Protein AF-A0A971XX38-F1 (afdb_monomer_lite)

Secondary structure (DSSP, 8-state):
-----TT-----HHHHHHHHHHHHHTSS-----HHHHHHHHHHHHHHHTT--HHHHHHHH----HHHHHHHHHHHHHHHHHHHHHHT--TT--HHHHSS--HHHHHHHHHHHHT--

Sequence (116 aa):
MEGRSPHVIGCSAEGHVSHVLSCRLSSRPMGWSERGADQIAKLRAMKANGISIKEHILHRKKFSTTLSIAVKAALPAQRERLRKVSGEVLGNMPVMNGPSTYTRRVLKQLGSITII

Radius of gyration: 27.53 Å; chains: 1; bounding box: 69×27×70 Å

Structure (mmCIF, N/CA/C/O backbone):
data_AF-A0A971XX38-F1
#
_entry.id   AF-A0A971XX38-F1
#
loop_
_atom_site.group_PDB
_atom_site.id
_atom_site.type_symbol
_atom_site.label_atom_id
_atom_site.label_alt_id
_atom_site.label_comp_id
_atom_site.label_asym_id
_atom_site.label_entity_id
_atom_site.label_seq_id
_atom_site.pdbx_PDB_ins_code
_atom_site.Cartn_x
_atom_site.Cartn_y
_atom_site.Cartn_z
_atom_site.occupancy
_atom_site.B_iso_or_equiv
_atom_site.auth_seq_id
_atom_site.auth_comp_id
_atom_site.auth_asym_id
_atom_site.auth_atom_id
_atom_site.pdbx_PDB_model_num
ATOM 1 N N . MET A 1 1 ? 30.326 4.852 -40.471 1.00 42.97 1 MET A N 1
ATOM 2 C CA . MET A 1 1 ? 29.245 4.599 -39.497 1.00 42.97 1 MET A CA 1
ATOM 3 C C . MET A 1 1 ? 28.969 3.104 -39.473 1.00 42.97 1 MET A C 1
ATOM 5 O O . MET A 1 1 ? 27.985 2.662 -40.039 1.00 42.97 1 MET A O 1
ATOM 9 N N . GLU A 1 2 ? 29.844 2.318 -38.854 1.00 48.59 2 GLU A N 1
ATOM 10 C CA . GLU A 1 2 ? 29.630 0.874 -38.731 1.00 48.59 2 GLU A CA 1
ATOM 11 C C . GLU A 1 2 ? 30.094 0.460 -37.336 1.00 48.59 2 GLU A C 1
ATOM 13 O O . GLU A 1 2 ? 31.259 0.617 -36.985 1.00 48.59 2 GLU A O 1
ATOM 18 N N . GLY A 1 3 ? 29.146 0.024 -36.514 1.00 53.09 3 GLY A N 1
ATOM 19 C CA . GLY A 1 3 ? 29.370 -0.379 -35.126 1.00 53.09 3 GLY A CA 1
ATOM 20 C C . GLY A 1 3 ? 28.318 -1.382 -34.666 1.00 53.09 3 GLY A C 1
ATOM 21 O O . GLY A 1 3 ? 27.908 -1.365 -33.512 1.00 53.09 3 GLY A O 1
ATOM 22 N N . ARG A 1 4 ? 27.811 -2.220 -35.580 1.00 57.81 4 ARG A N 1
ATOM 23 C CA . ARG A 1 4 ? 26.892 -3.306 -35.227 1.00 57.81 4 ARG A CA 1
ATOM 24 C C . ARG A 1 4 ? 27.693 -4.577 -34.990 1.00 57.81 4 ARG A C 1
ATOM 26 O O . ARG A 1 4 ? 28.085 -5.262 -35.926 1.00 57.81 4 ARG A O 1
ATOM 33 N N . SER A 1 5 ? 27.925 -4.881 -33.718 1.00 62.69 5 SER A N 1
ATOM 34 C CA . SER A 1 5 ? 28.373 -6.198 -33.276 1.00 62.69 5 SER A CA 1
ATOM 35 C C . SER A 1 5 ? 27.283 -7.228 -33.630 1.00 62.69 5 SER A C 1
ATOM 37 O O . SER A 1 5 ? 26.157 -7.086 -33.150 1.00 62.69 5 SER A O 1
ATOM 39 N N . PRO A 1 6 ? 27.569 -8.269 -34.433 1.00 66.44 6 PRO A N 1
ATOM 40 C CA . PRO A 1 6 ? 26.564 -9.195 -34.979 1.00 66.44 6 PRO A CA 1
ATOM 41 C C . PRO A 1 6 ? 25.891 -10.109 -33.936 1.00 66.44 6 PRO A C 1
ATOM 43 O O . PRO A 1 6 ? 25.121 -10.998 -34.293 1.00 66.44 6 PRO A O 1
ATOM 46 N N . HIS A 1 7 ? 26.180 -9.922 -32.645 1.00 64.38 7 HIS A N 1
ATOM 47 C CA . HIS A 1 7 ? 25.671 -10.736 -31.535 1.00 64.38 7 HIS A CA 1
ATOM 48 C C . HIS A 1 7 ? 24.888 -9.933 -30.486 1.00 64.38 7 HIS A C 1
ATOM 50 O O . HIS A 1 7 ? 24.506 -10.480 -29.455 1.00 64.38 7 HIS A O 1
ATOM 56 N N . VAL A 1 8 ? 24.613 -8.647 -30.731 1.00 67.50 8 VAL A N 1
ATOM 57 C CA . VAL A 1 8 ? 23.753 -7.854 -29.842 1.00 67.50 8 VAL A CA 1
ATOM 58 C C . VAL A 1 8 ? 22.313 -7.958 -30.328 1.00 67.50 8 VAL A C 1
ATOM 60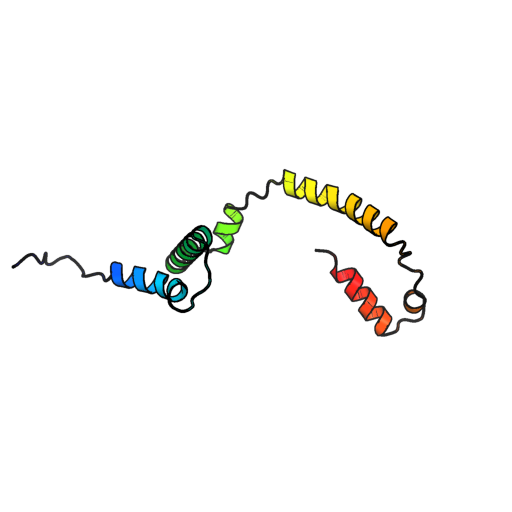 O O . VAL A 1 8 ? 21.922 -7.334 -31.314 1.00 67.50 8 VAL A O 1
ATOM 63 N N . ILE A 1 9 ? 21.511 -8.753 -29.620 1.00 76.06 9 ILE A N 1
ATOM 64 C CA . ILE A 1 9 ? 20.053 -8.733 -29.754 1.00 76.06 9 ILE A CA 1
ATOM 65 C C . ILE A 1 9 ? 19.594 -7.339 -29.318 1.00 76.06 9 ILE A C 1
ATOM 67 O O . ILE A 1 9 ? 19.764 -6.958 -28.159 1.00 76.06 9 ILE A O 1
ATOM 71 N N . GLY A 1 10 ? 19.048 -6.556 -30.249 1.00 73.69 10 GLY A N 1
ATOM 72 C CA . GLY A 1 10 ? 18.492 -5.245 -29.933 1.00 73.69 10 GLY A CA 1
ATOM 73 C C . GLY A 1 10 ? 17.340 -5.403 -28.946 1.00 73.69 10 GLY A C 1
ATOM 74 O O . GLY A 1 10 ? 16.320 -6.000 -29.281 1.00 73.69 10 GLY A O 1
ATOM 75 N N . CYS A 1 11 ? 17.498 -4.895 -27.725 1.00 78.81 11 CYS A N 1
ATOM 76 C CA . CYS A 1 11 ? 16.434 -4.896 -26.730 1.00 78.81 11 CYS A CA 1
ATOM 77 C C . CYS A 1 11 ? 15.927 -3.464 -26.530 1.00 78.81 11 CYS A C 1
ATOM 79 O O . CYS A 1 11 ? 16.707 -2.532 -26.339 1.00 78.81 11 CYS A O 1
ATOM 81 N N . SER A 1 12 ? 14.608 -3.274 -26.559 1.00 83.88 12 SER A N 1
ATOM 82 C CA . SER A 1 12 ? 13.971 -1.987 -26.263 1.00 83.88 12 SER A CA 1
ATOM 83 C C . SER A 1 12 ? 13.862 -1.767 -24.750 1.00 83.88 12 SER A C 1
ATOM 85 O O . SER A 1 12 ? 12.769 -1.517 -24.245 1.00 83.88 12 SER A O 1
ATOM 87 N N . ALA A 1 13 ? 14.968 -1.897 -24.007 1.00 83.81 13 ALA A N 1
ATOM 88 C CA . ALA A 1 13 ? 14.973 -1.755 -22.546 1.00 83.81 13 ALA A CA 1
ATOM 89 C C . ALA A 1 13 ? 14.380 -0.410 -22.105 1.00 83.81 13 ALA A C 1
ATOM 91 O O . ALA A 1 13 ? 13.474 -0.370 -21.275 1.00 83.81 13 ALA A O 1
ATOM 92 N N . GLU A 1 14 ? 14.830 0.686 -22.717 1.00 86.62 14 GLU A N 1
ATOM 93 C CA . GLU A 1 14 ? 14.341 2.037 -22.418 1.00 86.62 14 GLU A CA 1
ATOM 94 C C . GLU A 1 14 ? 12.845 2.187 -22.728 1.00 86.62 14 GLU A C 1
ATOM 96 O O . GLU A 1 14 ? 12.079 2.736 -21.929 1.00 86.62 14 GLU A O 1
ATOM 101 N N . GLY A 1 15 ? 12.400 1.627 -23.857 1.00 87.69 15 GLY A N 1
ATOM 102 C CA . GLY A 1 15 ? 10.990 1.596 -24.248 1.00 87.69 15 GLY A CA 1
ATOM 103 C C . GLY A 1 15 ? 10.129 0.800 -23.264 1.00 87.69 15 GLY A C 1
ATOM 104 O O . GLY A 1 15 ? 9.058 1.248 -22.864 1.00 87.69 15 GLY A O 1
ATOM 105 N N . HIS A 1 16 ? 10.618 -0.352 -22.806 1.00 88.25 16 HIS A N 1
ATOM 106 C CA . HIS A 1 16 ? 9.908 -1.187 -21.844 1.00 88.25 16 HIS A CA 1
ATOM 107 C C . HIS A 1 16 ? 9.769 -0.481 -20.486 1.00 88.25 16 HIS A C 1
ATOM 109 O O . HIS A 1 16 ? 8.673 -0.420 -19.926 1.00 88.25 16 HIS A O 1
ATOM 115 N N . VAL A 1 17 ? 10.854 0.101 -19.964 1.00 89.62 17 VAL A N 1
ATOM 116 C CA . VAL A 1 17 ? 10.845 0.800 -18.667 1.00 89.62 17 VAL A CA 1
ATOM 117 C C . VAL A 1 17 ? 9.949 2.037 -18.712 1.00 89.62 17 VAL A C 1
ATOM 119 O O . VAL A 1 17 ? 9.110 2.228 -17.824 1.00 89.62 17 VAL A O 1
ATOM 122 N N . SER A 1 18 ? 10.077 2.855 -19.759 1.00 89.50 18 SER A N 1
ATOM 123 C CA . SER A 1 18 ? 9.242 4.047 -19.933 1.00 89.50 18 SER A CA 1
ATOM 124 C C . SER A 1 18 ? 7.764 3.683 -20.054 1.00 89.50 18 SER A C 1
ATOM 126 O O . SER A 1 18 ? 6.933 4.313 -19.396 1.00 89.50 18 SER A O 1
ATOM 128 N N . HIS A 1 19 ? 7.424 2.624 -20.794 1.00 89.31 19 HIS A N 1
ATOM 129 C CA . HIS A 1 19 ? 6.051 2.142 -20.910 1.00 89.31 19 HIS A CA 1
ATOM 130 C C . HIS A 1 19 ? 5.472 1.718 -19.551 1.00 89.31 19 HIS A C 1
ATOM 132 O O . HIS A 1 19 ? 4.386 2.167 -19.169 1.00 89.31 19 HIS A O 1
ATOM 138 N N . VAL A 1 20 ? 6.212 0.912 -18.781 1.00 90.44 20 VAL A N 1
ATOM 139 C CA . VAL A 1 20 ? 5.772 0.407 -17.469 1.00 90.44 20 VAL A CA 1
ATOM 140 C C . VAL A 1 20 ? 5.493 1.545 -16.481 1.00 90.44 20 VAL A C 1
ATOM 142 O O . VAL A 1 20 ? 4.471 1.520 -15.783 1.00 90.44 20 VAL A O 1
ATOM 145 N N . LEU A 1 21 ? 6.374 2.546 -16.414 1.00 88.62 21 LEU A N 1
ATOM 146 C CA . LEU A 1 21 ? 6.252 3.655 -15.462 1.00 88.62 21 LEU A CA 1
ATOM 147 C C . LEU A 1 21 ? 5.203 4.691 -15.898 1.00 88.62 21 LEU A C 1
ATOM 149 O O . LEU A 1 21 ? 4.358 5.106 -15.095 1.00 88.62 21 LEU A O 1
ATOM 153 N N . SER A 1 22 ? 5.198 5.062 -17.179 1.00 87.19 22 SER A N 1
ATOM 154 C CA . SER A 1 22 ? 4.327 6.121 -17.711 1.00 87.19 22 SER A CA 1
ATOM 155 C C . SER A 1 22 ? 2.850 5.740 -17.653 1.00 87.19 22 SER A C 1
ATOM 157 O O . SER A 1 22 ? 2.013 6.583 -17.334 1.00 87.19 22 SER A O 1
ATOM 159 N N . CYS A 1 23 ? 2.519 4.452 -17.826 1.00 84.62 23 CYS A N 1
ATOM 160 C CA . CYS A 1 23 ? 1.149 3.927 -17.767 1.00 84.62 23 CYS A CA 1
ATOM 161 C C . CYS A 1 23 ? 0.307 4.450 -16.588 1.00 84.62 23 CYS A C 1
ATOM 163 O O . CYS A 1 23 ? -0.918 4.545 -16.705 1.00 84.62 23 CYS A O 1
ATOM 165 N N . ARG A 1 24 ? 0.919 4.781 -15.440 1.00 82.94 24 ARG A N 1
ATOM 166 C CA . ARG A 1 24 ? 0.203 5.370 -14.294 1.00 82.94 24 ARG A CA 1
ATOM 167 C C . ARG A 1 24 ? 0.669 6.760 -13.881 1.00 82.94 24 ARG A C 1
ATOM 169 O O . ARG A 1 24 ? -0.141 7.480 -13.305 1.00 82.94 24 ARG A O 1
ATOM 176 N N . LEU A 1 25 ? 1.927 7.111 -14.124 1.00 82.19 25 LEU A N 1
ATOM 177 C CA . LEU A 1 25 ? 2.465 8.402 -13.694 1.00 82.19 25 LEU A CA 1
ATOM 178 C C . LEU A 1 25 ? 2.071 9.547 -14.635 1.00 82.19 25 LEU A C 1
ATOM 180 O O . LEU A 1 25 ? 1.901 10.661 -14.158 1.00 82.19 25 LEU A O 1
ATOM 184 N N . SER A 1 26 ? 1.862 9.278 -15.929 1.00 82.31 26 SER A N 1
ATOM 185 C CA . SER A 1 26 ? 1.481 10.308 -16.907 1.00 82.31 26 SER A CA 1
ATOM 186 C C . SER A 1 26 ? 0.017 10.238 -17.347 1.00 82.31 26 SER A C 1
ATOM 188 O O . SER A 1 26 ? -0.540 11.243 -17.773 1.00 82.31 26 SER A O 1
ATOM 190 N N . SER A 1 27 ? -0.638 9.075 -17.227 1.00 74.94 27 SER A N 1
ATOM 191 C CA . SER A 1 27 ? -1.988 8.874 -17.784 1.00 74.94 27 SER A CA 1
ATOM 192 C C . SER A 1 27 ? -3.112 9.564 -17.010 1.00 74.94 27 SER A C 1
ATOM 194 O O . SER A 1 27 ? -4.186 9.792 -17.561 1.00 74.94 27 SER A O 1
ATOM 196 N N . ARG A 1 28 ? -2.905 9.861 -15.722 1.00 72.06 28 ARG A N 1
ATOM 197 C CA . ARG A 1 28 ? -3.862 10.586 -14.882 1.00 72.06 28 ARG A CA 1
ATOM 198 C C . ARG A 1 28 ? -3.077 11.500 -13.948 1.00 72.06 28 ARG A C 1
ATOM 200 O O . ARG A 1 28 ? -2.317 10.953 -13.144 1.00 72.06 28 ARG A O 1
ATOM 207 N N . PRO A 1 29 ? -3.250 12.833 -14.011 1.00 65.06 29 PRO A N 1
ATOM 208 C CA . PRO A 1 29 ? -2.653 13.736 -13.040 1.00 65.06 29 PRO A CA 1
ATOM 209 C C . PRO A 1 29 ? -3.291 13.454 -11.679 1.00 65.06 29 PRO A C 1
ATOM 211 O O . PRO A 1 29 ? -4.350 13.962 -11.326 1.00 65.06 29 PRO A O 1
ATOM 214 N N . MET A 1 30 ? -2.672 12.553 -10.931 1.00 67.50 30 MET A N 1
ATOM 215 C CA . MET A 1 30 ? -2.902 12.400 -9.508 1.00 67.50 30 MET A CA 1
ATOM 216 C C . MET A 1 30 ? -1.858 13.296 -8.854 1.00 67.50 30 MET A C 1
ATOM 218 O O . MET A 1 30 ? -0.689 13.225 -9.228 1.00 67.50 30 MET A O 1
ATOM 222 N N . GLY A 1 31 ? -2.276 14.176 -7.943 1.00 80.12 31 GLY A N 1
ATOM 223 C CA . GLY A 1 31 ? -1.382 15.048 -7.180 1.00 80.12 31 GLY A CA 1
ATOM 224 C C . GLY A 1 31 ? -0.490 14.225 -6.254 1.00 80.12 31 GLY A C 1
ATOM 225 O O . GLY A 1 31 ? -0.711 14.163 -5.048 1.00 80.12 31 GLY A O 1
ATOM 226 N N . TRP A 1 32 ? 0.470 13.512 -6.832 1.00 84.31 32 TRP A N 1
ATOM 227 C CA . TRP A 1 32 ? 1.433 12.717 -6.104 1.00 84.31 32 TRP A CA 1
ATOM 228 C C . TRP A 1 32 ? 2.418 13.664 -5.432 1.00 84.31 32 TRP A C 1
ATOM 230 O O . TRP A 1 32 ? 3.010 14.523 -6.080 1.00 84.31 32 TRP A O 1
ATOM 240 N N . SER A 1 33 ? 2.644 13.469 -4.137 1.00 90.50 33 SER A N 1
ATOM 241 C CA . SER A 1 33 ? 3.872 13.968 -3.527 1.00 90.50 33 SER A CA 1
ATOM 242 C C . SER A 1 33 ? 5.072 13.235 -4.130 1.00 90.50 33 SER A C 1
ATOM 244 O O . SER A 1 33 ? 4.936 12.105 -4.604 1.00 90.50 33 SER A O 1
ATOM 246 N N . GLU A 1 34 ? 6.261 13.827 -4.057 1.00 89.88 34 GLU A N 1
ATOM 247 C CA . GLU A 1 34 ? 7.507 13.205 -4.529 1.00 89.88 34 GLU A CA 1
ATOM 248 C C . GLU A 1 34 ? 7.701 11.791 -3.946 1.00 89.88 34 GLU A C 1
ATOM 250 O O . GLU A 1 34 ? 7.954 10.823 -4.664 1.00 89.88 34 GLU A O 1
ATOM 255 N N . ARG A 1 35 ? 7.441 11.636 -2.639 1.00 92.88 35 ARG A N 1
ATOM 256 C CA . ARG A 1 35 ? 7.469 10.335 -1.951 1.00 92.88 35 ARG A CA 1
ATOM 257 C C . ARG A 1 35 ? 6.418 9.361 -2.485 1.00 92.88 35 ARG A C 1
ATOM 259 O O . ARG A 1 35 ? 6.683 8.164 -2.568 1.00 92.88 35 ARG A O 1
ATOM 266 N N . GLY A 1 36 ? 5.221 9.848 -2.808 1.00 90.44 36 GLY A N 1
ATOM 267 C CA . GLY A 1 36 ? 4.156 9.031 -3.386 1.00 90.44 36 GLY A CA 1
ATOM 268 C C . GLY A 1 36 ? 4.515 8.541 -4.788 1.00 90.44 36 GLY A C 1
ATOM 269 O O . GLY A 1 36 ? 4.336 7.361 -5.085 1.00 90.44 36 GLY A O 1
ATOM 270 N N . ALA A 1 37 ? 5.088 9.417 -5.616 1.00 90.56 37 ALA A N 1
ATOM 271 C CA . ALA A 1 37 ? 5.546 9.076 -6.957 1.00 90.56 37 ALA A CA 1
ATOM 272 C C . ALA A 1 37 ? 6.637 7.989 -6.926 1.00 90.56 37 ALA A C 1
ATOM 274 O O . ALA A 1 37 ? 6.508 6.982 -7.625 1.00 90.56 37 ALA A O 1
ATOM 275 N N . ASP A 1 38 ? 7.640 8.127 -6.052 1.00 92.38 38 ASP A N 1
ATOM 276 C CA . ASP A 1 38 ? 8.703 7.127 -5.860 1.00 92.38 38 ASP A CA 1
ATOM 277 C C . ASP A 1 38 ? 8.146 5.763 -5.404 1.00 92.38 38 ASP A C 1
ATOM 279 O O . ASP A 1 38 ? 8.490 4.709 -5.947 1.00 92.38 38 ASP A O 1
ATOM 283 N N . GLN A 1 39 ? 7.208 5.757 -4.451 1.00 91.44 39 GLN A N 1
ATOM 284 C CA . GLN A 1 39 ? 6.562 4.520 -4.001 1.00 91.44 39 GLN A CA 1
ATOM 285 C C . GLN A 1 39 ? 5.775 3.834 -5.123 1.00 91.44 39 GLN A C 1
ATOM 287 O O . GLN A 1 39 ? 5.857 2.613 -5.279 1.00 91.44 39 GLN A O 1
ATOM 292 N N . ILE A 1 40 ? 5.029 4.600 -5.922 1.00 90.81 40 ILE A N 1
ATOM 293 C CA . ILE A 1 40 ? 4.257 4.064 -7.048 1.00 90.81 40 ILE A CA 1
ATOM 294 C C . ILE A 1 40 ? 5.179 3.519 -8.142 1.00 90.81 40 ILE A C 1
ATOM 296 O O . ILE A 1 40 ? 4.893 2.444 -8.676 1.00 90.81 40 ILE A O 1
ATOM 300 N N . ALA A 1 41 ? 6.291 4.197 -8.437 1.00 91.69 41 ALA A N 1
ATOM 301 C CA . ALA A 1 41 ? 7.296 3.719 -9.383 1.00 91.69 41 ALA A CA 1
ATOM 302 C C . ALA A 1 41 ? 7.886 2.368 -8.941 1.00 91.69 41 ALA A C 1
ATOM 304 O O . ALA A 1 41 ? 7.880 1.405 -9.711 1.00 91.69 41 ALA A O 1
ATOM 305 N N . LYS A 1 42 ? 8.287 2.247 -7.668 1.00 91.50 42 LYS A N 1
ATOM 306 C CA . LYS A 1 42 ? 8.812 0.994 -7.093 1.00 91.50 42 LYS A CA 1
ATOM 307 C C . LYS A 1 42 ? 7.802 -0.149 -7.155 1.00 91.50 42 LYS A C 1
ATOM 309 O O . LYS A 1 42 ? 8.145 -1.249 -7.581 1.00 91.50 42 LYS A O 1
ATOM 314 N N . LEU A 1 43 ? 6.543 0.104 -6.792 1.00 91.94 43 LEU A N 1
ATOM 315 C CA . LEU A 1 43 ? 5.482 -0.908 -6.865 1.00 91.94 43 LEU A CA 1
ATOM 316 C C . LEU A 1 43 ? 5.213 -1.371 -8.305 1.00 91.94 43 LEU A C 1
ATOM 318 O O . LEU A 1 43 ? 4.922 -2.546 -8.533 1.00 91.94 43 LEU A O 1
ATOM 322 N N . ARG A 1 44 ? 5.315 -0.466 -9.286 1.00 91.81 44 ARG A N 1
ATOM 323 C CA . ARG A 1 44 ? 5.162 -0.791 -10.711 1.00 91.81 44 ARG A CA 1
ATOM 324 C C . ARG A 1 44 ? 6.310 -1.657 -11.221 1.00 91.81 44 ARG A C 1
ATOM 326 O O . ARG A 1 44 ? 6.033 -2.661 -11.872 1.00 91.81 44 ARG A O 1
ATOM 333 N N . ALA A 1 45 ? 7.550 -1.325 -10.863 1.00 92.12 45 ALA A N 1
ATOM 334 C CA . ALA A 1 45 ? 8.720 -2.137 -11.187 1.00 92.12 45 ALA A CA 1
ATOM 335 C C . ALA A 1 45 ? 8.632 -3.540 -10.560 1.00 92.12 45 ALA A C 1
ATOM 337 O O . ALA A 1 45 ? 8.813 -4.537 -11.251 1.00 92.12 45 ALA A O 1
ATOM 338 N N . MET A 1 46 ? 8.247 -3.638 -9.281 1.00 92.06 46 MET A N 1
ATOM 339 C CA . MET A 1 46 ? 8.029 -4.927 -8.607 1.00 92.06 46 MET A CA 1
ATOM 340 C C . MET A 1 46 ? 6.989 -5.784 -9.327 1.00 92.06 46 MET A C 1
ATOM 342 O O . MET A 1 46 ? 7.215 -6.971 -9.545 1.00 92.06 46 MET A O 1
ATOM 346 N N . LYS A 1 47 ? 5.870 -5.175 -9.739 1.00 91.31 47 LYS A N 1
ATOM 347 C CA . LYS A 1 47 ? 4.827 -5.876 -10.491 1.00 91.31 47 LYS A CA 1
ATOM 348 C C . LYS A 1 47 ? 5.334 -6.384 -11.844 1.00 91.31 47 LYS A C 1
ATOM 350 O O . LYS A 1 47 ? 5.010 -7.509 -12.205 1.00 91.31 47 LYS A O 1
ATOM 355 N N . ALA A 1 48 ? 6.093 -5.571 -12.582 1.00 90.62 48 ALA A N 1
ATOM 356 C CA . ALA A 1 48 ? 6.664 -5.963 -13.874 1.00 90.62 48 ALA A CA 1
ATOM 357 C C . ALA A 1 48 ? 7.683 -7.107 -13.733 1.00 90.62 48 ALA A C 1
ATOM 359 O O . ALA A 1 48 ? 7.711 -8.005 -14.564 1.00 90.62 48 ALA A O 1
ATOM 360 N N . ASN A 1 49 ? 8.432 -7.128 -12.628 1.00 90.75 49 ASN A N 1
ATOM 361 C CA . ASN A 1 49 ? 9.374 -8.196 -12.289 1.00 90.75 49 ASN A CA 1
ATOM 362 C C . ASN A 1 49 ? 8.700 -9.460 -11.713 1.00 90.75 49 ASN A C 1
ATOM 364 O O . ASN A 1 49 ? 9.397 -10.373 -11.282 1.00 90.75 49 ASN A O 1
ATOM 368 N N . GLY A 1 50 ? 7.363 -9.515 -11.635 1.00 91.31 50 GLY A N 1
ATOM 369 C CA . GLY A 1 50 ? 6.631 -10.663 -11.082 1.00 91.31 50 GLY A CA 1
ATOM 370 C C . GLY A 1 50 ? 6.744 -10.827 -9.561 1.00 91.31 50 GLY A C 1
ATOM 371 O O . GLY A 1 50 ? 6.342 -11.853 -9.020 1.00 91.31 50 GLY A O 1
ATOM 372 N N . ILE A 1 51 ? 7.262 -9.823 -8.850 1.00 90.31 51 ILE A N 1
ATOM 373 C CA . ILE A 1 51 ? 7.423 -9.871 -7.395 1.00 90.31 51 ILE A CA 1
ATOM 374 C C . ILE A 1 51 ? 6.048 -9.726 -6.732 1.00 90.31 51 ILE A C 1
ATOM 376 O O . ILE A 1 51 ? 5.299 -8.777 -6.995 1.00 90.31 51 ILE A O 1
ATOM 380 N N . SER A 1 52 ? 5.728 -10.639 -5.812 1.00 90.94 52 SER A N 1
ATOM 381 C CA . SER A 1 52 ? 4.517 -10.558 -4.995 1.00 90.94 52 SER A CA 1
ATOM 382 C C . SER A 1 52 ? 4.578 -9.341 -4.066 1.00 90.94 52 SER A C 1
ATOM 384 O O . SER A 1 52 ? 5.263 -9.325 -3.042 1.00 90.94 52 SER A O 1
ATOM 386 N N . ILE A 1 53 ? 3.815 -8.295 -4.404 1.00 88.06 53 ILE A N 1
ATOM 387 C CA . ILE A 1 53 ? 3.729 -7.062 -3.601 1.00 88.06 53 ILE A CA 1
ATOM 388 C C . ILE A 1 53 ? 3.261 -7.371 -2.170 1.00 88.06 53 ILE A C 1
ATOM 390 O O . ILE A 1 53 ? 3.710 -6.732 -1.219 1.00 88.06 53 ILE A O 1
ATOM 394 N N . LYS A 1 54 ? 2.369 -8.358 -2.008 1.00 84.88 54 LYS A N 1
ATOM 395 C CA . LYS A 1 54 ? 1.836 -8.758 -0.699 1.00 84.88 54 LYS A CA 1
ATOM 396 C C . LYS A 1 54 ? 2.948 -9.254 0.223 1.00 84.88 54 LYS A C 1
ATOM 398 O O . LYS A 1 54 ? 3.045 -8.786 1.354 1.00 84.88 54 LYS A O 1
ATOM 403 N N . GLU A 1 55 ? 3.803 -10.140 -0.280 1.00 83.81 55 GLU A N 1
ATOM 404 C CA . GLU A 1 55 ? 4.941 -10.682 0.469 1.00 83.81 55 GLU A CA 1
ATOM 405 C C . GLU A 1 55 ? 5.965 -9.598 0.786 1.00 83.81 55 GLU A C 1
ATOM 407 O O . GLU A 1 55 ? 6.400 -9.477 1.929 1.00 83.81 55 GLU A O 1
ATOM 412 N N . HIS A 1 56 ? 6.276 -8.735 -0.185 1.00 83.25 56 HIS A N 1
ATOM 413 C CA . HIS A 1 56 ? 7.201 -7.624 0.025 1.00 83.25 56 HIS A CA 1
ATOM 414 C C . HIS A 1 56 ? 6.711 -6.657 1.122 1.00 83.25 56 HIS A C 1
ATOM 416 O O . HIS A 1 56 ? 7.489 -6.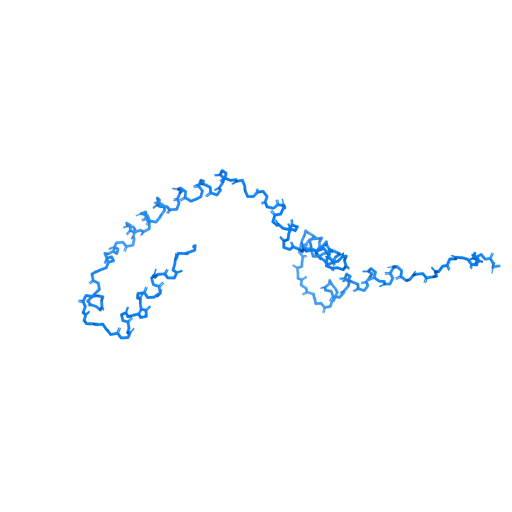211 1.968 1.00 83.25 56 HIS A O 1
ATOM 422 N N . ILE A 1 57 ? 5.409 -6.348 1.156 1.00 83.62 57 ILE A N 1
ATOM 423 C CA . ILE A 1 57 ? 4.816 -5.516 2.213 1.00 83.62 57 ILE A CA 1
ATOM 424 C C . ILE A 1 57 ? 4.834 -6.239 3.561 1.00 83.62 57 ILE A C 1
ATOM 426 O O . ILE A 1 57 ? 5.135 -5.600 4.569 1.00 83.62 57 ILE A O 1
ATOM 430 N N . LEU A 1 58 ? 4.522 -7.536 3.593 1.00 79.38 58 LEU A N 1
ATOM 431 C CA . LEU A 1 58 ? 4.513 -8.333 4.820 1.00 79.38 58 LEU A CA 1
ATOM 432 C C . LEU A 1 58 ? 5.915 -8.426 5.434 1.00 79.38 58 LEU A C 1
ATOM 434 O O . LEU A 1 58 ? 6.076 -8.186 6.624 1.00 79.38 58 LEU A O 1
ATOM 438 N N . HIS A 1 59 ? 6.934 -8.668 4.609 1.00 76.44 59 HIS A N 1
ATOM 439 C CA . HIS A 1 59 ? 8.329 -8.725 5.040 1.00 76.44 59 HIS A CA 1
ATOM 440 C C . HIS A 1 59 ? 8.852 -7.354 5.504 1.00 76.44 59 HIS A C 1
ATOM 442 O O . HIS A 1 59 ? 9.599 -7.254 6.478 1.00 76.44 59 HIS A O 1
ATOM 448 N N . ARG A 1 60 ? 8.426 -6.266 4.843 1.00 71.56 60 ARG A N 1
ATOM 449 C CA . ARG A 1 60 ? 8.762 -4.890 5.246 1.00 71.56 60 ARG A CA 1
ATOM 450 C C . ARG A 1 60 ? 8.048 -4.469 6.529 1.00 71.56 60 ARG A C 1
ATOM 452 O O . ARG A 1 60 ? 8.631 -3.760 7.349 1.00 71.56 60 ARG A O 1
ATOM 459 N N . LYS A 1 61 ? 6.798 -4.897 6.727 1.00 64.00 61 LYS A N 1
ATOM 460 C CA . LYS A 1 61 ? 6.088 -4.766 8.000 1.00 64.00 61 LYS A CA 1
ATOM 461 C C . LYS A 1 61 ? 6.646 -5.797 8.982 1.00 64.00 61 LYS A C 1
ATOM 463 O O . LYS A 1 61 ? 5.961 -6.730 9.384 1.00 64.00 61 LYS A O 1
ATOM 468 N N . LYS A 1 62 ? 7.838 -5.520 9.516 1.00 58.97 62 LYS A N 1
ATOM 469 C CA . LYS A 1 62 ? 8.113 -5.848 10.918 1.00 58.97 62 LYS A CA 1
ATOM 470 C C . LYS A 1 62 ? 7.173 -4.986 11.754 1.00 58.97 62 LYS A C 1
ATOM 472 O O . LYS A 1 62 ? 7.569 -3.954 12.289 1.00 58.97 62 LYS A O 1
ATOM 477 N N . PHE A 1 63 ? 5.887 -5.341 11.775 1.00 55.25 63 PHE A N 1
ATOM 478 C CA . PHE A 1 63 ? 4.982 -4.840 12.790 1.00 55.25 63 PHE A CA 1
ATOM 479 C C . PHE A 1 63 ? 5.646 -5.283 14.078 1.00 55.25 63 PHE A C 1
ATOM 481 O O . PHE A 1 63 ? 5.724 -6.483 14.329 1.00 55.25 63 PHE A O 1
ATOM 488 N N . SER A 1 64 ? 6.280 -4.343 14.781 1.00 60.16 64 SER A N 1
ATOM 489 C CA . SER A 1 64 ? 6.954 -4.655 16.029 1.00 60.16 64 SER A CA 1
ATOM 490 C C . SER A 1 64 ? 5.926 -5.406 16.851 1.00 60.16 64 SER A C 1
ATOM 492 O O . SER A 1 64 ? 4.862 -4.859 17.150 1.00 60.16 64 SER A O 1
ATOM 494 N N . THR A 1 65 ? 6.186 -6.687 17.106 1.00 62.03 65 THR A N 1
ATOM 495 C CA . THR A 1 65 ? 5.260 -7.551 17.832 1.00 62.03 65 THR A CA 1
ATOM 496 C C . THR A 1 65 ? 4.853 -6.849 19.128 1.00 62.03 65 THR A C 1
ATOM 498 O O . THR A 1 65 ? 3.676 -6.808 19.477 1.00 62.03 65 THR A O 1
ATOM 501 N N . THR A 1 66 ? 5.803 -6.128 19.726 1.00 68.88 66 THR A N 1
ATOM 502 C CA . THR A 1 66 ? 5.641 -5.206 20.847 1.00 68.88 66 THR A CA 1
ATOM 503 C C . THR A 1 66 ? 4.606 -4.107 20.605 1.00 68.88 66 THR A C 1
ATOM 505 O O . THR A 1 66 ? 3.739 -3.922 21.448 1.00 68.88 66 THR A O 1
ATOM 508 N N . LEU A 1 67 ? 4.623 -3.406 19.464 1.00 70.00 67 LEU A N 1
ATOM 509 C CA . LEU A 1 67 ? 3.602 -2.403 19.131 1.00 70.00 67 LEU A CA 1
ATOM 510 C C . LEU A 1 67 ? 2.220 -3.040 18.937 1.00 70.00 67 LEU A C 1
ATOM 512 O O . LEU A 1 67 ? 1.235 -2.474 19.396 1.00 70.00 67 LEU A O 1
ATOM 516 N N . SER A 1 68 ? 2.112 -4.223 18.318 1.00 70.56 68 SER A N 1
ATOM 517 C CA . SER A 1 68 ? 0.801 -4.898 18.181 1.00 70.56 68 SER A CA 1
ATOM 518 C C . SER A 1 68 ? 0.257 -5.360 19.514 1.00 70.56 68 SER A C 1
ATOM 520 O O . SER A 1 68 ? -0.941 -5.240 19.754 1.00 70.56 68 SER A O 1
ATOM 522 N N . ILE A 1 69 ? 1.131 -5.877 20.372 1.00 77.12 69 ILE A N 1
ATOM 523 C CA . ILE A 1 69 ? 0.781 -6.295 21.724 1.00 77.12 69 ILE A CA 1
ATOM 524 C C . ILE A 1 69 ? 0.364 -5.068 22.536 1.00 77.12 69 ILE A C 1
ATOM 526 O O . ILE A 1 69 ? -0.696 -5.095 23.150 1.00 77.12 69 ILE A O 1
ATOM 530 N N . ALA A 1 70 ? 1.122 -3.972 22.473 1.00 78.75 70 ALA A N 1
ATOM 531 C CA . ALA A 1 70 ? 0.815 -2.733 23.181 1.00 78.75 70 ALA A CA 1
ATOM 532 C C . ALA A 1 70 ? -0.508 -2.109 22.714 1.00 78.75 70 ALA A C 1
ATOM 534 O O . ALA A 1 70 ? -1.330 -1.729 23.543 1.00 78.75 70 ALA A O 1
ATOM 535 N N . VAL A 1 71 ? -0.765 -2.059 21.402 1.00 80.62 71 VAL A N 1
ATOM 536 C CA . VAL A 1 71 ? -2.039 -1.564 20.855 1.00 80.62 71 VAL A CA 1
ATOM 537 C C . VAL A 1 71 ? -3.197 -2.466 21.285 1.00 80.62 71 VAL A C 1
ATOM 539 O O . VAL A 1 71 ? -4.201 -1.963 21.783 1.00 80.62 71 VAL A O 1
ATOM 542 N N . LYS A 1 72 ? -3.053 -3.796 21.183 1.00 78.38 72 LYS A N 1
ATOM 543 C CA . LYS A 1 72 ? -4.066 -4.749 21.674 1.00 78.38 72 LYS A CA 1
ATOM 544 C C . LYS A 1 72 ? -4.318 -4.614 23.176 1.00 78.38 72 LYS A C 1
ATOM 546 O O . LYS A 1 72 ? -5.465 -4.720 23.591 1.00 78.38 72 LYS A O 1
ATOM 551 N N . ALA A 1 73 ? -3.286 -4.345 23.971 1.00 81.44 73 ALA A N 1
ATOM 552 C CA . ALA A 1 73 ? -3.404 -4.113 25.408 1.00 81.44 73 ALA A CA 1
ATOM 553 C C . ALA A 1 73 ? -4.044 -2.752 25.746 1.00 81.44 73 ALA A C 1
ATOM 555 O O . ALA A 1 73 ? -4.720 -2.629 26.764 1.00 81.44 73 ALA A O 1
ATOM 556 N N . ALA A 1 74 ? -3.877 -1.737 24.891 1.00 80.88 74 ALA A N 1
ATOM 557 C CA . ALA A 1 74 ? -4.437 -0.398 25.088 1.00 80.88 74 ALA A CA 1
ATOM 558 C C . ALA A 1 74 ? -5.904 -0.259 24.624 1.00 80.88 74 ALA A C 1
ATOM 560 O O . ALA A 1 74 ? -6.638 0.585 25.146 1.00 80.88 74 ALA A O 1
ATOM 561 N N . LEU A 1 75 ? -6.358 -1.087 23.675 1.00 81.62 75 LEU A N 1
ATOM 562 C CA . LEU A 1 75 ? -7.734 -1.074 23.153 1.00 81.62 75 LEU A CA 1
ATOM 563 C C . LEU A 1 75 ? -8.828 -1.284 24.227 1.00 81.62 75 LEU A C 1
ATOM 565 O O . LEU A 1 75 ? -9.816 -0.547 24.193 1.00 81.62 75 LEU A O 1
ATOM 569 N N . PRO A 1 76 ? -8.693 -2.213 25.198 1.00 81.88 76 PRO A N 1
ATOM 570 C CA . PRO A 1 76 ? -9.667 -2.393 26.275 1.00 81.88 76 PRO A CA 1
ATOM 571 C C . PRO A 1 76 ? -9.846 -1.138 27.132 1.00 81.88 76 PRO A C 1
ATOM 573 O O . PRO A 1 76 ? -10.974 -0.736 27.404 1.00 81.88 76 PRO A O 1
ATOM 576 N N . ALA A 1 77 ? -8.744 -0.476 27.501 1.00 82.62 77 ALA A N 1
ATOM 577 C CA . ALA A 1 77 ? -8.783 0.738 28.314 1.00 82.62 77 ALA A CA 1
ATOM 578 C C . ALA A 1 77 ? -9.472 1.899 27.578 1.00 82.62 77 ALA A C 1
ATOM 580 O O . ALA A 1 77 ? -10.236 2.652 28.180 1.00 82.62 77 ALA A O 1
ATOM 581 N N . GLN A 1 78 ? -9.243 2.026 26.267 1.00 80.62 78 GLN A N 1
ATOM 582 C CA . GLN A 1 78 ? -9.934 3.012 25.432 1.00 80.62 78 GLN A CA 1
ATOM 583 C C . GLN A 1 78 ? -11.424 2.691 25.271 1.00 80.62 78 GLN A C 1
ATOM 585 O O . GLN A 1 78 ? -12.255 3.584 25.420 1.00 80.62 78 GLN A O 1
ATOM 590 N N . ARG A 1 79 ? -11.783 1.419 25.047 1.00 75.56 79 ARG A N 1
ATOM 591 C CA . ARG A 1 79 ? -13.189 0.984 24.994 1.00 75.56 79 ARG A CA 1
ATOM 592 C C . ARG A 1 79 ? -13.929 1.290 26.291 1.00 75.56 79 ARG A C 1
ATOM 594 O O . ARG A 1 79 ? -15.053 1.773 26.238 1.00 75.56 79 ARG A O 1
ATOM 601 N N . GLU A 1 80 ? -13.301 1.061 27.439 1.00 77.75 80 GLU A N 1
ATOM 602 C CA . GLU A 1 80 ? -13.913 1.340 28.739 1.00 77.75 80 GLU A CA 1
ATOM 603 C C . GLU A 1 80 ? -14.113 2.845 28.976 1.00 77.75 80 GLU A C 1
ATOM 605 O O . GLU A 1 80 ? -15.144 3.267 29.496 1.00 77.75 80 GLU A O 1
ATOM 610 N N . ARG A 1 81 ? -13.171 3.685 28.527 1.00 80.19 81 ARG A N 1
ATOM 611 C CA . ARG A 1 81 ? -13.347 5.146 28.540 1.00 80.19 81 ARG A CA 1
ATOM 612 C C . ARG A 1 81 ? -14.505 5.586 27.648 1.00 80.19 81 ARG A C 1
ATOM 614 O O . ARG A 1 81 ? -15.340 6.361 28.099 1.00 80.19 81 ARG A O 1
ATOM 621 N N . LEU A 1 82 ? -14.584 5.067 26.421 1.00 73.00 82 LEU A N 1
ATOM 622 C CA . LEU A 1 82 ? -15.675 5.378 25.491 1.00 73.00 82 LEU A CA 1
ATOM 623 C C . LEU A 1 82 ? -17.038 4.936 26.038 1.00 73.00 82 LEU A C 1
ATOM 625 O O . LEU A 1 82 ? -17.997 5.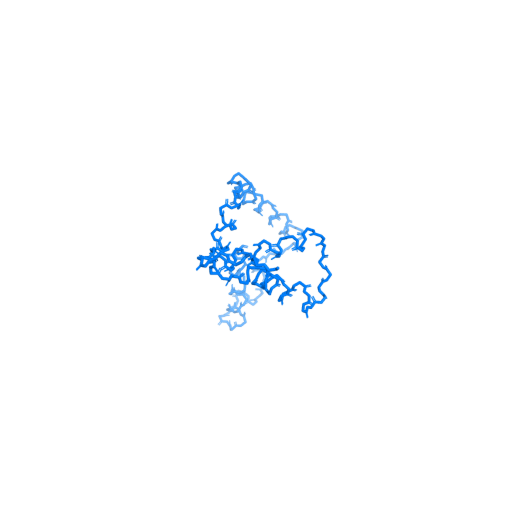693 25.944 1.00 73.00 82 LEU A O 1
ATOM 629 N N . ARG A 1 83 ? -17.112 3.766 26.688 1.00 68.56 83 ARG A N 1
ATOM 630 C CA . ARG A 1 83 ? -18.326 3.298 27.379 1.00 68.56 83 ARG A CA 1
ATOM 631 C C . ARG A 1 83 ? -18.792 4.271 28.459 1.00 68.56 83 ARG A C 1
ATOM 633 O O . ARG A 1 83 ? -19.975 4.583 28.521 1.00 68.56 83 ARG A O 1
ATOM 640 N N . LYS A 1 84 ? -17.867 4.772 29.283 1.00 70.75 84 LYS A N 1
ATOM 641 C CA . LYS A 1 84 ? -18.178 5.733 30.353 1.00 70.75 84 LYS A CA 1
ATOM 642 C C . LYS A 1 84 ? -18.622 7.091 29.816 1.00 70.75 84 LYS A C 1
ATOM 644 O O . LYS A 1 84 ? -19.554 7.665 30.360 1.00 70.75 84 LYS A O 1
ATOM 649 N N . VAL A 1 85 ? -17.972 7.586 28.759 1.00 72.94 85 VAL A N 1
ATOM 650 C CA . VAL A 1 85 ? -18.326 8.868 28.122 1.00 72.94 85 VAL A CA 1
ATOM 651 C C . VAL A 1 85 ? -19.689 8.788 27.443 1.00 72.94 85 VAL A C 1
ATOM 653 O O . VAL A 1 85 ? -20.469 9.728 27.529 1.00 72.94 85 VAL A O 1
ATOM 656 N N . SER A 1 86 ? -19.982 7.666 26.788 1.00 65.94 86 SER A N 1
ATOM 657 C CA . SER A 1 86 ? -21.238 7.500 26.062 1.00 65.94 86 SER A CA 1
ATOM 658 C C . SER A 1 86 ? -22.430 7.187 26.986 1.00 65.94 86 SER A C 1
ATOM 660 O O . SER A 1 86 ? -23.580 7.393 26.612 1.00 65.94 86 SER A O 1
ATOM 662 N N . GLY A 1 87 ? -22.180 6.727 28.221 1.00 63.91 87 GLY A N 1
ATOM 663 C CA . GLY A 1 87 ? -23.226 6.478 29.224 1.00 63.91 87 GLY A CA 1
ATOM 664 C C . GLY A 1 87 ? -24.191 5.342 28.856 1.00 63.91 87 GLY A C 1
ATOM 665 O O . GLY A 1 87 ? -25.246 5.191 29.469 1.00 63.91 87 GLY A O 1
ATOM 666 N N . GLU A 1 88 ? -23.852 4.541 27.844 1.00 62.94 88 GLU A N 1
ATOM 667 C CA . GLU A 1 88 ? -24.736 3.523 27.285 1.00 62.94 88 GLU A CA 1
ATOM 668 C C . GLU A 1 88 ? -24.746 2.264 28.159 1.00 62.94 88 GLU A C 1
ATOM 670 O O . GLU A 1 88 ? -23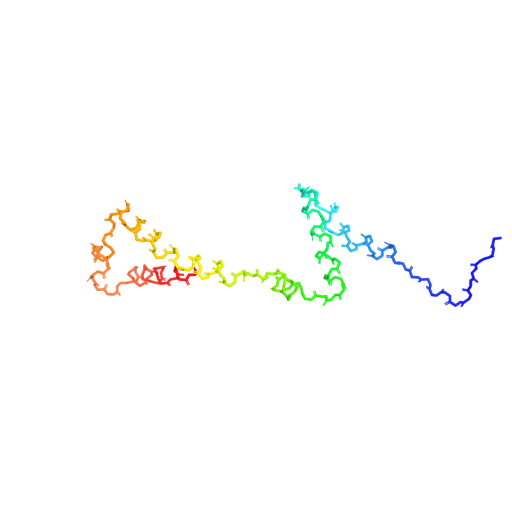.721 1.603 28.350 1.00 62.94 88 GLU A O 1
ATOM 675 N N . VAL A 1 89 ? -25.930 1.848 28.606 1.00 61.78 89 VAL A N 1
ATOM 67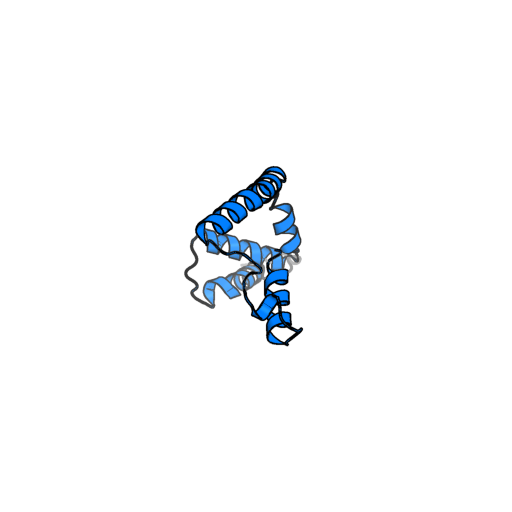6 C CA . VAL A 1 89 ? -26.144 0.495 29.128 1.00 61.78 89 VAL A CA 1
ATOM 677 C C . VAL A 1 89 ? -26.542 -0.395 27.951 1.00 61.78 89 VAL A C 1
ATOM 679 O O . VAL A 1 89 ? -27.716 -0.490 27.584 1.00 61.78 89 VAL A O 1
ATOM 682 N N . LEU A 1 90 ? -25.552 -1.034 27.318 1.00 57.66 90 LEU A N 1
ATOM 683 C CA . LEU A 1 90 ? -25.793 -2.047 26.285 1.00 57.66 90 LEU A CA 1
ATOM 684 C C . LEU A 1 90 ? -26.674 -3.159 26.874 1.00 57.66 90 LEU A C 1
ATOM 686 O O . LEU A 1 90 ? -26.230 -3.921 27.727 1.00 57.66 90 LEU A O 1
ATOM 690 N N . GLY A 1 91 ? -27.929 -3.225 26.426 1.00 60.38 91 GLY A N 1
ATOM 691 C CA . GLY A 1 91 ? -28.945 -4.135 26.969 1.00 60.38 91 GLY A CA 1
ATOM 692 C C . GLY A 1 91 ? -30.175 -3.445 27.564 1.00 60.38 91 GLY A C 1
ATOM 693 O O . GLY A 1 91 ? -31.140 -4.133 27.872 1.00 60.38 91 GLY A O 1
ATOM 694 N N . ASN A 1 92 ? -30.196 -2.109 27.668 1.00 66.62 92 ASN A N 1
ATOM 695 C CA . ASN A 1 92 ? -31.392 -1.378 28.112 1.00 66.62 92 ASN A CA 1
ATOM 696 C C . ASN A 1 92 ? -32.362 -1.014 26.970 1.00 66.62 92 ASN A C 1
ATOM 698 O O . ASN A 1 92 ? -33.439 -0.477 27.203 1.00 66.62 92 ASN A O 1
ATOM 702 N N . MET A 1 93 ? -32.007 -1.292 25.713 1.00 71.44 93 MET A N 1
ATOM 703 C CA . MET A 1 93 ? -32.933 -1.068 24.604 1.00 71.44 93 MET A CA 1
ATOM 704 C C . MET A 1 93 ? -34.057 -2.120 24.636 1.00 71.44 93 MET A C 1
ATOM 706 O O . MET A 1 93 ? -33.754 -3.311 24.512 1.00 71.44 93 MET A O 1
ATOM 710 N N . PRO A 1 94 ? -35.346 -1.728 24.700 1.00 69.31 94 PRO A N 1
ATOM 711 C CA . PRO A 1 94 ? -36.463 -2.678 24.752 1.00 69.31 94 PRO A CA 1
ATOM 712 C C . PRO A 1 94 ? -36.466 -3.666 23.576 1.00 69.31 94 PRO A C 1
ATOM 714 O O . PRO A 1 94 ? -36.762 -4.849 23.742 1.00 69.31 94 PRO A O 1
ATOM 717 N N . VAL A 1 95 ? -36.025 -3.209 22.396 1.00 76.00 95 VAL A N 1
ATOM 718 C CA . VAL A 1 95 ? -35.908 -4.030 21.178 1.00 76.00 95 VAL A CA 1
ATOM 719 C C . VAL A 1 95 ? -34.916 -5.196 21.320 1.00 76.00 95 VAL A C 1
ATOM 721 O O . VAL A 1 95 ? -35.009 -6.180 20.590 1.00 76.00 95 VAL A O 1
ATOM 724 N N . MET A 1 96 ? -33.974 -5.121 22.268 1.00 71.94 96 MET A N 1
ATOM 725 C CA . MET A 1 96 ? -32.982 -6.170 22.531 1.00 71.94 96 MET A CA 1
ATOM 726 C C . MET A 1 96 ? -33.481 -7.232 23.521 1.00 71.94 96 MET A C 1
ATOM 728 O O . MET A 1 96 ? -33.033 -8.384 23.435 1.00 71.94 96 MET A O 1
ATOM 732 N N . ASN A 1 97 ? -34.430 -6.872 24.390 1.00 73.62 97 ASN A N 1
ATOM 733 C CA . ASN A 1 97 ? -34.990 -7.739 25.435 1.00 73.62 97 ASN A CA 1
ATOM 734 C C . ASN A 1 97 ? -36.325 -8.392 25.034 1.00 73.62 97 ASN A C 1
ATOM 736 O O . ASN A 1 97 ? -36.772 -9.321 25.698 1.00 73.62 97 ASN A O 1
ATOM 740 N N . GLY A 1 98 ? -36.943 -7.939 23.940 1.00 72.31 98 GLY A N 1
ATOM 741 C CA . GLY A 1 98 ? -38.171 -8.519 23.396 1.00 72.31 98 GLY A CA 1
ATOM 742 C C . GLY A 1 98 ? -37.975 -9.776 22.523 1.00 72.31 98 GLY A C 1
ATOM 743 O O . GLY A 1 98 ? -36.850 -10.263 22.347 1.00 72.31 98 GLY A O 1
ATOM 744 N N . PRO A 1 99 ? -39.076 -10.292 21.938 1.00 76.44 99 PRO A N 1
ATOM 745 C CA . PRO A 1 99 ? -39.077 -11.430 21.013 1.00 76.44 99 PRO A CA 1
ATOM 746 C C . PRO A 1 99 ? -38.109 -11.255 19.828 1.00 76.44 99 PRO A C 1
ATOM 748 O O . PRO A 1 99 ? -37.717 -10.144 19.473 1.00 76.44 99 PRO A O 1
ATOM 751 N N . SER A 1 100 ? -37.694 -12.363 19.199 1.00 72.12 100 SER A N 1
ATOM 752 C CA . SER A 1 100 ? -36.651 -12.383 18.153 1.00 72.12 100 SER A CA 1
ATOM 753 C C . SER A 1 100 ? -37.113 -11.809 16.800 1.00 72.12 100 SER A C 1
ATOM 755 O O . SER A 1 100 ? -37.287 -12.527 15.811 1.00 72.12 100 SER A O 1
ATOM 757 N N . THR A 1 101 ? -37.279 -10.489 16.744 1.00 83.56 101 THR A N 1
ATOM 758 C CA . THR A 1 101 ? -37.639 -9.739 15.532 1.00 83.56 101 THR A CA 1
ATOM 759 C C . THR A 1 101 ? -36.451 -9.624 14.567 1.00 83.56 101 THR A C 1
ATOM 761 O O . THR A 1 101 ? -35.286 -9.702 14.967 1.00 83.56 101 THR A O 1
ATOM 764 N N . TYR A 1 102 ? -36.735 -9.418 13.277 1.00 85.00 102 TYR A N 1
ATOM 765 C CA . TYR A 1 102 ? -35.726 -9.174 12.238 1.00 85.00 102 TYR A CA 1
ATOM 766 C C . TYR A 1 102 ? -34.769 -8.029 12.609 1.00 85.00 102 TYR A C 1
ATOM 768 O O . TYR A 1 102 ? -33.554 -8.198 12.565 1.00 85.00 102 TYR A O 1
ATOM 776 N N . THR A 1 103 ? -35.308 -6.905 13.087 1.00 81.88 103 THR A N 1
ATOM 777 C CA . THR A 1 103 ? -34.535 -5.739 13.549 1.00 81.88 103 THR A CA 1
ATOM 778 C C . THR A 1 103 ? -33.537 -6.101 14.646 1.00 81.88 103 THR A C 1
ATOM 780 O O . THR A 1 103 ? -32.363 -5.755 14.555 1.00 81.88 103 THR A O 1
ATOM 783 N N . ARG A 1 104 ? -33.960 -6.879 15.646 1.00 83.81 104 ARG A N 1
ATOM 784 C CA . ARG A 1 104 ? -33.089 -7.367 16.722 1.00 83.81 104 ARG A CA 1
ATOM 785 C C . ARG A 1 104 ? -31.959 -8.254 16.195 1.00 83.81 104 ARG A C 1
ATOM 787 O O . ARG A 1 104 ? -30.828 -8.143 16.665 1.00 83.81 104 ARG A O 1
ATOM 794 N N . ARG A 1 105 ? -32.249 -9.143 15.239 1.00 84.50 105 ARG A N 1
ATOM 795 C CA . ARG A 1 105 ? -31.231 -10.000 14.606 1.00 84.50 105 ARG A CA 1
ATOM 796 C C . ARG A 1 105 ? -30.195 -9.173 13.850 1.00 84.50 105 ARG A C 1
ATOM 798 O O . ARG A 1 105 ? -29.006 -9.375 14.079 1.00 84.50 105 ARG A O 1
ATOM 805 N N . VAL A 1 106 ? -30.638 -8.208 13.045 1.00 86.50 106 VAL A N 1
ATOM 806 C CA . VAL A 1 106 ? -29.752 -7.293 12.310 1.00 86.50 106 VAL A CA 1
ATOM 807 C 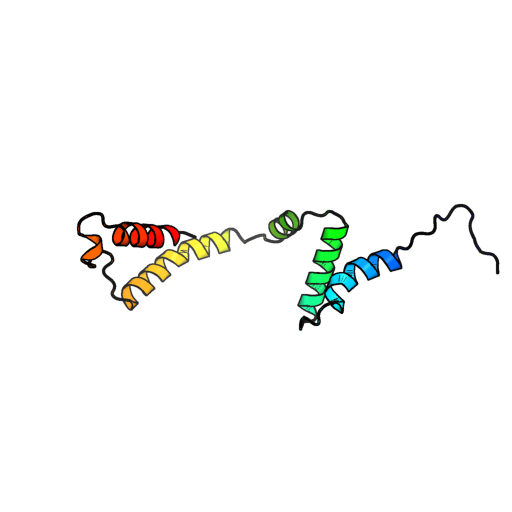C . VAL A 1 106 ? -28.883 -6.483 13.273 1.00 86.50 106 VAL A C 1
ATOM 809 O O . VAL A 1 106 ? -27.666 -6.463 13.125 1.00 86.50 106 VAL A O 1
ATOM 812 N N . LEU A 1 107 ? -29.470 -5.888 14.316 1.00 81.50 107 LEU A N 1
ATOM 813 C CA . LEU A 1 107 ? -28.725 -5.119 15.320 1.00 81.50 107 LEU A CA 1
ATOM 814 C C . LEU A 1 107 ? -27.682 -5.973 16.057 1.00 81.50 107 LEU A C 1
ATOM 816 O O . LEU A 1 107 ? -26.557 -5.522 16.267 1.00 81.50 107 LEU A O 1
ATOM 820 N N . LYS A 1 108 ? -28.009 -7.228 16.400 1.00 79.88 108 LYS A N 1
ATOM 821 C CA . LYS A 1 108 ? -27.030 -8.167 16.971 1.00 79.88 108 LYS A CA 1
ATOM 822 C C . LYS A 1 108 ? -25.896 -8.484 15.999 1.00 79.88 108 LYS A C 1
ATOM 824 O O . LYS A 1 108 ? -24.744 -8.471 16.416 1.00 79.88 108 LYS A O 1
ATOM 829 N N . GLN A 1 109 ? -26.204 -8.741 14.728 1.00 83.44 109 GLN A N 1
ATOM 830 C CA . GLN A 1 109 ? -25.185 -9.011 13.711 1.00 83.44 109 GLN A CA 1
ATOM 831 C C . GLN A 1 109 ? -24.249 -7.815 13.520 1.00 83.44 109 GLN A C 1
ATOM 833 O O . GLN A 1 109 ? -23.036 -7.997 13.502 1.00 83.44 109 GLN A O 1
ATOM 838 N N . LEU A 1 110 ? -24.793 -6.597 13.468 1.00 80.56 110 LEU A N 1
ATOM 839 C CA . LEU A 1 110 ? -24.001 -5.368 13.390 1.00 80.56 110 LEU A CA 1
ATOM 840 C C . LEU A 1 110 ? -23.088 -5.199 14.613 1.00 80.56 110 LEU A C 1
ATOM 842 O O . LEU A 1 110 ? -21.919 -4.860 14.458 1.00 80.56 110 LEU A O 1
ATOM 846 N N . GLY A 1 111 ? -23.582 -5.505 15.817 1.00 69.75 111 GLY A N 1
ATOM 847 C CA . GLY A 1 111 ? -22.768 -5.484 17.035 1.00 69.75 111 GLY A CA 1
ATOM 848 C C . GLY A 1 111 ? -21.646 -6.532 17.051 1.00 69.75 111 GLY A C 1
ATOM 849 O O . GLY A 1 111 ? -20.567 -6.266 17.576 1.00 69.75 111 GLY A O 1
ATOM 850 N N . SER A 1 112 ? -21.868 -7.710 16.463 1.00 66.12 112 SER A N 1
ATOM 851 C CA . SER A 1 112 ? -20.861 -8.780 16.380 1.00 66.12 112 SER A CA 1
ATOM 852 C C . SER A 1 112 ? -19.790 -8.540 15.309 1.00 66.12 112 SER A C 1
ATOM 854 O O . SER A 1 112 ? -18.678 -9.042 15.449 1.00 66.12 112 SER A O 1
ATOM 856 N N . ILE A 1 113 ? -20.095 -7.768 14.261 1.00 65.69 113 ILE A N 1
ATOM 857 C CA . ILE A 1 113 ? -19.174 -7.473 13.147 1.00 65.69 113 ILE A CA 1
ATOM 858 C C . ILE A 1 113 ? -18.035 -6.522 13.562 1.00 65.69 113 ILE A C 1
ATOM 860 O O . ILE A 1 113 ? -16.964 -6.550 12.963 1.00 65.69 113 ILE A O 1
ATOM 864 N N . THR A 1 114 ? -18.194 -5.753 14.642 1.00 49.16 114 THR A N 1
ATOM 865 C CA . THR A 1 114 ? -17.189 -4.790 15.147 1.00 49.16 114 THR A CA 1
ATOM 866 C C . THR A 1 114 ? -15.977 -5.446 15.852 1.00 49.16 114 THR A C 1
ATOM 868 O O . THR A 1 114 ? -15.222 -4.789 16.569 1.00 49.16 114 THR A O 1
ATOM 871 N N . ILE A 1 115 ? -15.744 -6.750 15.663 1.00 40.06 115 ILE A N 1
ATOM 872 C CA . ILE A 1 115 ? -14.509 -7.434 16.084 1.00 40.06 115 ILE A CA 1
ATOM 873 C C . ILE A 1 115 ? -13.533 -7.476 14.897 1.00 40.06 115 ILE A C 1
ATOM 875 O O . ILE A 1 115 ? -13.305 -8.528 14.308 1.00 40.06 115 ILE A O 1
ATOM 879 N N . ILE A 1 116 ? -12.961 -6.319 14.549 1.00 39.41 116 ILE A N 1
ATOM 880 C CA . ILE A 1 116 ? -11.683 -6.185 13.826 1.00 39.41 116 ILE A CA 1
ATOM 881 C C . ILE A 1 116 ? -10.892 -5.066 14.500 1.00 39.41 116 ILE A C 1
ATOM 883 O O . ILE A 1 116 ? -11.507 -4.015 14.793 1.00 39.41 116 ILE A O 1
#

pLDDT: mean 76.94, std 12.3, range [39.41, 92.88]

Foldseek 3Di:
DDDDDVPDDDDPPVVVLCCQLCVPPVPDPDVADPVRSVVSSVVSVCVVVVHDPVVVVVVVPPVVVVVVVVVVVCVVVVVVVVCVVVVDDVPPPVLCVDDDDPVNVVVVVVVVVPPD